Protein AF-A0A0E9LVX4-F1 (afdb_monomer_lite)

Secondary structure (DSSP, 8-state):
-----TT---SPP--------EEEEETTEEEEE-PPPTTPPTT-----EETTEE--SS--

InterPro domains:
  IPR013783 Immunoglobulin-like fold [G3DSA:2.60.40.10] (6-60)
  IPR034641 Polysaccharide lyase family 11 [PTHR43118] (6-59)
  IPR041624 Rhamnogalacturonan I lyase beta-sheet domain [PF18370] (12-59)

pLDDT: mean 89.08, std 12.42, range [45.59, 97.81]

Foldseek 3Di:
DDDDPPDPDPDDDDDDDDQPWDWDDDPPGIDIDTDDDPPDDPPDFDFDDDPNHTDDPDTD

Sequence (60 aa):
MVLSLNGLHAQRHMETLDRGLIAVESGDGVFLSWRLQGYEWYGYTYNVYRDGVKINTEPW

Organism: NCBI:txid1236989

Radius of gyration: 19.34 Å; chains: 1; bounding box: 45×40×49 Å

Structure (mmCIF, N/CA/C/O backbone):
data_AF-A0A0E9LVX4-F1
#
_entry.id   AF-A0A0E9LVX4-F1
#
loop_
_atom_site.group_PDB
_atom_site.id
_atom_site.type_symbol
_atom_site.label_atom_id
_atom_site.label_alt_id
_atom_site.label_comp_id
_atom_site.label_asym_id
_atom_site.label_entity_id
_atom_site.label_seq_id
_atom_site.pdbx_PDB_ins_code
_atom_site.Cartn_x
_atom_site.Cartn_y
_atom_site.Cartn_z
_atom_site.occupancy
_atom_site.B_iso_or_equiv
_atom_site.auth_seq_id
_atom_site.auth_comp_id
_atom_site.auth_asym_id
_atom_site.auth_atom_id
_atom_site.pdbx_PDB_model_num
ATOM 1 N N . MET A 1 1 ? 33.040 -27.488 -31.998 1.00 45.59 1 MET A N 1
ATOM 2 C CA . MET A 1 1 ? 32.440 -27.665 -30.659 1.00 45.59 1 MET A CA 1
ATOM 3 C C . MET A 1 1 ? 31.763 -26.353 -30.298 1.00 45.59 1 MET A C 1
ATOM 5 O O . MET A 1 1 ? 32.463 -25.365 -30.146 1.00 45.59 1 MET A O 1
ATOM 9 N N . VAL A 1 2 ? 30.430 -26.300 -30.280 1.00 49.06 2 VAL A N 1
ATOM 10 C CA . VAL A 1 2 ? 29.679 -25.100 -29.873 1.00 49.06 2 VAL A CA 1
ATOM 11 C C . VAL A 1 2 ? 29.213 -25.343 -28.443 1.00 49.06 2 VAL A C 1
ATOM 13 O O . VAL A 1 2 ? 28.430 -26.257 -28.206 1.00 49.06 2 VAL A O 1
ATOM 16 N N . LEU A 1 3 ? 29.738 -24.581 -27.486 1.00 58.06 3 LEU A N 1
ATOM 17 C CA . LEU A 1 3 ? 29.241 -24.584 -26.110 1.00 58.06 3 LEU A CA 1
ATOM 18 C C . LEU A 1 3 ? 28.057 -23.613 -26.040 1.00 58.06 3 LEU A C 1
ATOM 20 O O . LEU A 1 3 ? 28.235 -22.408 -26.197 1.00 58.06 3 LEU A O 1
ATOM 24 N N . SER A 1 4 ? 26.848 -24.140 -25.849 1.00 67.12 4 SER A N 1
ATOM 25 C CA . SER A 1 4 ? 25.658 -23.330 -25.572 1.00 67.12 4 SER A CA 1
ATOM 26 C C . SER A 1 4 ? 25.613 -23.007 -24.074 1.00 67.12 4 SER A C 1
ATOM 28 O O . SER A 1 4 ? 25.609 -23.914 -23.243 1.00 67.12 4 SER A O 1
ATOM 30 N N . LEU A 1 5 ? 25.621 -21.718 -23.726 1.00 65.75 5 LEU A N 1
ATOM 31 C CA . LEU A 1 5 ? 25.571 -21.218 -22.347 1.00 65.75 5 LEU A CA 1
ATOM 32 C C . LEU A 1 5 ? 24.110 -21.120 -21.882 1.00 65.75 5 LEU A C 1
ATOM 34 O O . LEU A 1 5 ? 23.548 -20.032 -21.779 1.00 65.75 5 LEU A O 1
ATOM 38 N N . ASN A 1 6 ? 23.479 -22.262 -21.613 1.00 64.88 6 ASN A N 1
ATOM 39 C CA . ASN A 1 6 ? 22.162 -22.284 -20.977 1.00 64.88 6 ASN A CA 1
ATOM 40 C C . ASN A 1 6 ? 22.319 -21.955 -19.484 1.00 64.88 6 ASN A C 1
ATOM 42 O O . ASN A 1 6 ? 22.666 -22.830 -18.695 1.00 64.88 6 ASN A O 1
ATOM 46 N N . GLY A 1 7 ? 22.078 -20.695 -19.108 1.00 65.31 7 GLY A N 1
ATOM 47 C CA . GLY A 1 7 ? 21.899 -20.306 -17.703 1.00 65.31 7 GLY A CA 1
ATOM 48 C C . GLY A 1 7 ? 22.865 -19.266 -17.134 1.00 65.31 7 GLY A C 1
ATOM 49 O O . GLY A 1 7 ? 23.039 -19.224 -15.918 1.00 65.31 7 GLY A O 1
ATOM 50 N N . LEU A 1 8 ? 23.480 -18.402 -17.949 1.00 70.19 8 LEU A N 1
ATOM 51 C CA . LEU A 1 8 ? 24.186 -17.228 -17.418 1.00 70.19 8 LEU A CA 1
ATOM 52 C C . LEU A 1 8 ? 23.186 -16.188 -16.886 1.00 70.19 8 LEU A C 1
ATOM 54 O O . LEU A 1 8 ? 22.901 -15.180 -17.528 1.00 70.19 8 LEU A O 1
ATOM 58 N N . HIS A 1 9 ? 22.649 -16.434 -15.695 1.00 72.69 9 HIS A N 1
ATOM 59 C CA . HIS A 1 9 ? 21.894 -15.447 -14.937 1.00 72.69 9 HIS A CA 1
ATOM 60 C C . HIS A 1 9 ? 22.840 -14.755 -13.952 1.00 72.69 9 HIS A C 1
ATOM 62 O O . HIS A 1 9 ? 23.371 -15.381 -13.041 1.00 72.69 9 HIS A O 1
ATOM 68 N N . ALA A 1 10 ? 23.052 -13.450 -14.134 1.00 85.44 10 ALA A N 1
ATOM 69 C CA . ALA A 1 10 ? 23.783 -12.615 -13.175 1.00 85.44 10 ALA A CA 1
ATOM 70 C C . ALA A 1 10 ? 22.885 -12.100 -12.030 1.00 85.44 10 ALA A C 1
ATOM 72 O O . ALA A 1 10 ? 23.369 -11.468 -11.090 1.00 85.44 10 ALA A O 1
ATOM 73 N N . GLN A 1 11 ? 21.570 -12.338 -12.112 1.00 89.00 11 GLN A N 1
ATOM 74 C CA . GLN A 1 11 ? 20.617 -11.935 -11.084 1.00 89.00 11 GLN A CA 1
ATOM 75 C C . GLN A 1 11 ? 20.818 -12.777 -9.822 1.00 89.00 11 GLN A C 1
ATOM 77 O O . GLN A 1 11 ? 20.928 -14.000 -9.883 1.00 89.00 11 GLN A O 1
ATOM 82 N N . ARG A 1 12 ? 20.848 -12.117 -8.663 1.00 90.06 12 ARG A N 1
ATOM 83 C CA . ARG A 1 12 ? 20.937 -12.805 -7.373 1.00 90.06 12 ARG A CA 1
ATOM 84 C C . ARG A 1 12 ? 19.586 -13.414 -7.011 1.00 90.06 12 ARG A C 1
ATOM 86 O O . ARG A 1 12 ? 18.554 -12.777 -7.212 1.00 90.06 12 ARG A O 1
ATOM 93 N N . HIS A 1 13 ? 19.605 -14.620 -6.446 1.00 92.00 13 HIS A N 1
ATOM 94 C CA . HIS A 1 13 ? 18.432 -15.167 -5.773 1.00 92.00 13 HIS A CA 1
ATOM 95 C C . HIS A 1 13 ? 18.132 -14.314 -4.536 1.00 92.00 13 HIS A C 1
ATOM 97 O O . HIS A 1 13 ? 19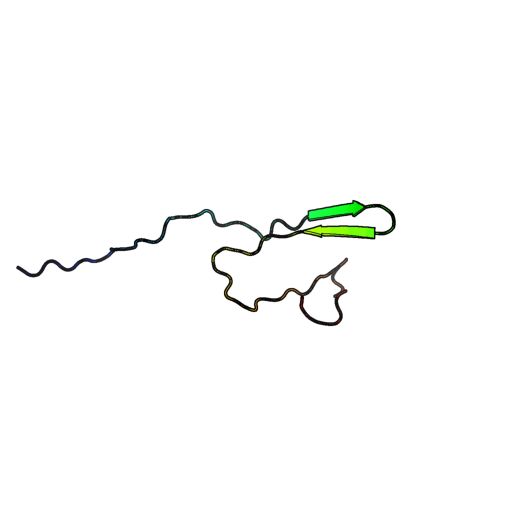.029 -14.052 -3.736 1.00 92.00 13 HIS A O 1
ATOM 103 N N . MET A 1 14 ? 16.886 -13.867 -4.415 1.00 93.88 14 MET A N 1
ATOM 104 C CA . MET A 1 14 ? 16.390 -13.044 -3.316 1.00 93.88 14 MET A CA 1
ATOM 105 C C . MET A 1 14 ? 15.126 -13.696 -2.755 1.00 93.88 14 MET A C 1
ATOM 107 O O . MET A 1 14 ? 14.433 -14.427 -3.464 1.00 93.88 14 MET A O 1
ATOM 111 N N . GLU A 1 15 ? 14.826 -13.423 -1.491 1.00 94.19 15 GLU A N 1
ATOM 112 C CA . GLU A 1 15 ? 13.631 -13.940 -0.828 1.00 94.19 15 GLU A CA 1
ATOM 113 C C . GLU A 1 15 ? 12.348 -13.406 -1.480 1.00 94.19 15 GLU A C 1
ATOM 115 O O . GLU A 1 15 ? 12.294 -12.276 -1.972 1.00 94.19 15 GLU A O 1
ATOM 120 N N . THR A 1 16 ? 11.288 -14.216 -1.448 1.00 94.25 16 THR A N 1
ATOM 121 C CA . THR A 1 16 ? 9.938 -13.742 -1.770 1.00 94.25 16 THR A CA 1
ATOM 122 C C . THR A 1 16 ? 9.351 -13.115 -0.515 1.00 94.25 16 THR A C 1
ATOM 124 O O . THR A 1 16 ? 9.010 -13.824 0.430 1.00 94.25 16 THR A O 1
ATOM 127 N N . LEU A 1 17 ? 9.273 -11.786 -0.496 1.00 94.81 17 LEU A N 1
ATOM 128 C CA . LEU A 1 17 ? 8.748 -11.029 0.635 1.00 94.81 17 LEU A CA 1
ATOM 129 C C . LEU A 1 17 ? 7.303 -10.615 0.386 1.00 94.81 17 LEU A C 1
ATOM 131 O O . LEU A 1 17 ? 6.908 -10.296 -0.733 1.00 94.81 17 LEU A O 1
ATOM 135 N N . ASP A 1 18 ? 6.526 -10.569 1.461 1.00 95.88 18 ASP A N 1
ATOM 136 C CA . ASP A 1 18 ? 5.234 -9.906 1.440 1.00 95.88 18 ASP A CA 1
ATOM 137 C C . ASP A 1 18 ? 5.387 -8.372 1.453 1.00 95.88 18 ASP A C 1
ATOM 139 O O . ASP A 1 18 ? 6.484 -7.802 1.558 1.00 95.88 18 ASP A O 1
ATOM 143 N N . ARG A 1 19 ? 4.245 -7.681 1.393 1.00 95.00 19 ARG A N 1
ATOM 144 C CA . ARG A 1 19 ? 4.186 -6.216 1.466 1.00 95.00 19 ARG A CA 1
ATOM 145 C C . ARG A 1 19 ? 4.753 -5.650 2.765 1.00 95.00 19 ARG A C 1
ATOM 147 O O . ARG A 1 19 ? 5.135 -4.483 2.771 1.00 95.00 19 ARG A O 1
ATOM 154 N N . GLY A 1 20 ? 4.813 -6.432 3.843 1.00 96.31 20 GLY A N 1
ATOM 155 C CA . GLY A 1 20 ? 5.287 -5.963 5.143 1.00 96.31 20 GLY A CA 1
ATOM 156 C C . GLY A 1 20 ? 4.548 -4.735 5.650 1.00 96.31 20 GLY A C 1
ATOM 157 O O . GLY A 1 20 ? 5.188 -3.853 6.215 1.00 96.31 20 GLY A O 1
ATOM 158 N N . LEU A 1 21 ? 3.243 -4.638 5.377 1.00 96.88 21 LEU A N 1
ATOM 159 C CA . LEU A 1 21 ? 2.433 -3.505 5.805 1.00 96.88 21 LEU A CA 1
ATOM 160 C C . LEU A 1 21 ? 2.396 -3.456 7.335 1.00 96.88 21 LEU A C 1
ATOM 162 O O . LEU A 1 21 ? 1.980 -4.419 7.978 1.00 96.88 21 LEU A O 1
ATOM 166 N N . ILE A 1 22 ? 2.790 -2.318 7.895 1.00 97.38 22 ILE A N 1
ATOM 167 C CA . ILE A 1 22 ? 2.652 -2.012 9.317 1.00 97.38 22 ILE A CA 1
ATOM 168 C C . ILE A 1 22 ? 1.752 -0.798 9.511 1.00 97.38 22 ILE A C 1
ATOM 170 O O . IL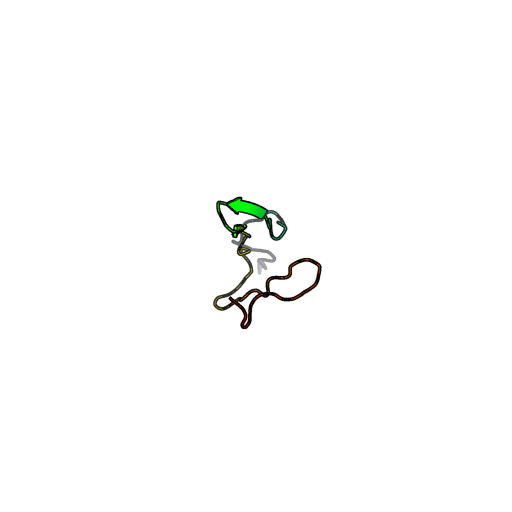E A 1 22 ? 1.719 0.107 8.674 1.00 97.38 22 ILE A O 1
ATOM 174 N N . ALA A 1 23 ? 1.054 -0.786 10.641 1.00 97.19 23 ALA A N 1
ATOM 175 C CA . ALA A 1 23 ? 0.234 0.321 11.093 1.00 97.19 23 ALA A CA 1
ATOM 176 C C . ALA A 1 23 ? 0.568 0.615 12.554 1.00 97.19 23 ALA A C 1
ATOM 178 O O . ALA A 1 23 ? 0.494 -0.279 13.396 1.00 97.19 23 ALA A O 1
ATOM 179 N N . VAL A 1 24 ? 0.975 1.848 12.841 1.00 97.69 24 VAL A N 1
ATOM 180 C CA . VAL A 1 24 ? 1.403 2.275 14.176 1.00 97.69 24 VAL A CA 1
ATOM 181 C C . VAL A 1 24 ? 0.631 3.527 14.556 1.00 97.69 24 VAL A C 1
ATOM 183 O O . VAL A 1 24 ? 0.650 4.510 13.820 1.00 97.69 24 VAL A O 1
ATOM 186 N N . GLU A 1 25 ? -0.051 3.500 15.696 1.00 96.81 25 GLU A N 1
ATOM 187 C CA . GLU A 1 25 ? -0.697 4.688 16.253 1.00 96.81 25 GLU A CA 1
ATOM 188 C C . GLU A 1 25 ? 0.356 5.760 16.573 1.00 96.81 25 GLU A C 1
ATOM 190 O O . GLU A 1 25 ? 1.393 5.479 17.178 1.00 96.81 25 GLU A O 1
ATOM 195 N N . SER A 1 26 ? 0.121 6.989 16.122 1.00 95.75 26 SER A N 1
ATOM 196 C CA . SER A 1 26 ? 1.046 8.105 16.287 1.00 95.75 26 SER A CA 1
ATOM 197 C C . SER A 1 26 ? 0.276 9.417 16.408 1.00 95.75 26 SER A C 1
ATOM 199 O O . SER A 1 26 ? -0.229 9.948 15.418 1.00 95.75 26 SER A O 1
ATOM 201 N N . GLY A 1 27 ? 0.188 9.937 17.636 1.00 94.88 27 GLY A N 1
ATOM 202 C CA . GLY A 1 27 ? -0.556 11.161 17.937 1.00 94.88 27 GLY A CA 1
ATOM 203 C C . GLY A 1 27 ? -2.017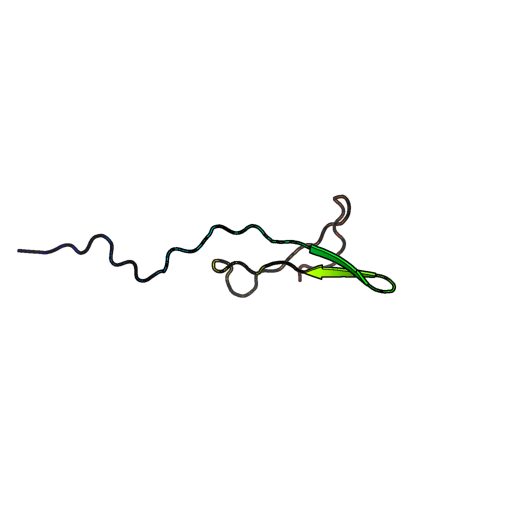 11.044 17.507 1.00 94.88 27 GLY A C 1
ATOM 204 O O . GLY A 1 27 ? -2.706 10.111 17.905 1.00 94.88 27 GLY A O 1
ATOM 205 N N . ASP A 1 28 ? -2.457 11.963 16.651 1.00 94.00 28 ASP A N 1
ATOM 206 C CA . ASP A 1 28 ? -3.838 12.027 16.158 1.00 94.00 28 ASP A CA 1
ATOM 207 C C . ASP A 1 28 ? -4.111 11.102 14.952 1.00 94.00 28 ASP A C 1
ATOM 209 O O . ASP A 1 28 ? -5.138 11.231 14.281 1.00 94.00 28 ASP A O 1
ATOM 213 N N . GLY A 1 29 ? -3.195 10.186 14.618 1.00 94.81 29 GLY A N 1
ATOM 214 C CA . GLY A 1 29 ? -3.315 9.355 13.423 1.00 94.81 29 GLY A CA 1
ATOM 215 C C . GLY A 1 29 ? -2.619 8.001 13.500 1.00 94.81 29 GLY A C 1
ATOM 216 O O . GLY A 1 29 ? -2.153 7.553 14.544 1.00 94.81 29 GLY A O 1
ATOM 217 N N . VAL A 1 30 ? -2.564 7.331 12.348 1.00 96.88 30 VAL A N 1
ATOM 218 C CA . VAL A 1 30 ? -1.899 6.035 12.177 1.00 96.88 30 VAL A CA 1
ATOM 219 C C . VAL A 1 30 ? -0.846 6.170 11.087 1.00 96.88 30 VAL A C 1
ATOM 221 O O . VAL A 1 30 ? -1.164 6.467 9.936 1.00 96.88 30 VAL A O 1
ATOM 224 N N . PHE A 1 31 ? 0.410 5.940 11.450 1.00 96.38 31 PHE A N 1
ATOM 225 C CA . PHE A 1 31 ? 1.509 5.839 10.506 1.00 96.38 31 PHE A CA 1
ATOM 226 C C . PHE A 1 31 ? 1.465 4.482 9.802 1.00 96.38 31 PHE A C 1
ATOM 228 O O . PHE A 1 31 ? 1.415 3.438 10.455 1.00 96.38 31 PHE A O 1
ATOM 235 N N . LEU A 1 32 ? 1.510 4.506 8.470 1.00 96.38 32 LEU A N 1
ATOM 236 C CA . LEU A 1 32 ? 1.541 3.317 7.625 1.00 96.38 32 LEU A CA 1
ATOM 237 C C . LEU A 1 32 ? 2.866 3.250 6.868 1.00 96.38 32 LEU A C 1
ATOM 239 O O . LEU A 1 32 ? 3.319 4.251 6.315 1.00 96.38 32 LEU A O 1
ATOM 243 N N . SER A 1 33 ? 3.462 2.062 6.808 1.00 96.25 33 SER A N 1
ATOM 244 C CA . SER A 1 33 ? 4.652 1.801 5.995 1.00 96.25 33 SER A CA 1
ATOM 245 C C . SER A 1 33 ? 4.597 0.401 5.398 1.00 96.25 33 SER A C 1
ATOM 247 O O . SER A 1 33 ? 4.050 -0.518 6.008 1.00 96.25 33 SER A O 1
ATOM 249 N N . TRP A 1 34 ? 5.132 0.249 4.190 1.00 96.38 34 TRP A N 1
ATOM 250 C CA . TRP A 1 34 ? 5.184 -1.006 3.445 1.00 96.38 34 TRP A CA 1
ATOM 251 C C . TRP A 1 34 ? 6.412 -1.042 2.532 1.00 96.38 34 TRP A C 1
ATOM 253 O O . TRP A 1 34 ? 7.085 -0.035 2.308 1.00 96.38 34 TRP A O 1
ATOM 263 N N . ARG A 1 35 ? 6.713 -2.226 1.995 1.00 94.50 35 ARG A N 1
ATOM 264 C CA . ARG A 1 35 ? 7.848 -2.445 1.096 1.00 94.50 35 ARG A CA 1
ATOM 265 C C . ARG A 1 35 ? 7.479 -2.136 -0.356 1.00 94.50 35 ARG A C 1
ATOM 267 O O . ARG A 1 35 ? 6.472 -2.638 -0.862 1.00 94.50 35 ARG A O 1
ATOM 274 N N . LEU A 1 36 ? 8.363 -1.400 -1.030 1.00 93.56 36 LEU A N 1
ATOM 275 C CA . LEU A 1 36 ? 8.517 -1.450 -2.484 1.00 93.56 36 LEU A CA 1
ATOM 276 C C . LEU A 1 36 ? 9.360 -2.686 -2.818 1.00 93.56 36 LEU A C 1
ATOM 278 O O . LEU A 1 36 ? 10.481 -2.833 -2.328 1.00 93.56 36 LEU A O 1
ATOM 282 N N . GLN A 1 37 ? 8.810 -3.600 -3.605 1.00 93.25 37 GLN A N 1
ATOM 283 C CA . GLN A 1 37 ? 9.451 -4.866 -3.934 1.00 93.25 37 GLN A CA 1
ATOM 284 C C . GLN A 1 37 ? 10.455 -4.685 -5.070 1.00 93.25 37 GLN A C 1
ATOM 286 O O . GLN A 1 37 ? 10.262 -3.878 -5.974 1.00 93.25 37 GLN A O 1
ATOM 291 N N . GLY A 1 38 ? 11.525 -5.483 -5.059 1.00 89.88 38 GLY A N 1
ATOM 292 C CA . GLY A 1 38 ? 12.626 -5.340 -6.020 1.00 89.88 38 GLY A CA 1
ATOM 293 C C . GLY A 1 38 ? 12.256 -5.610 -7.484 1.00 89.88 38 GLY A C 1
ATOM 294 O O . GLY A 1 38 ? 13.061 -5.334 -8.367 1.00 89.88 38 GLY A O 1
ATOM 295 N N . TYR A 1 39 ? 11.065 -6.154 -7.744 1.00 88.75 39 TYR A N 1
ATOM 296 C CA . TYR A 1 39 ? 10.535 -6.381 -9.089 1.00 88.75 39 TYR A CA 1
ATOM 297 C C . TYR A 1 39 ? 9.525 -5.310 -9.539 1.00 88.75 39 TYR A C 1
ATOM 299 O O . TYR A 1 39 ? 9.024 -5.382 -10.661 1.00 88.75 39 TYR A O 1
ATOM 307 N N . GLU A 1 40 ? 9.200 -4.333 -8.689 1.00 90.75 40 GLU A N 1
ATOM 308 C CA . GLU A 1 40 ? 8.298 -3.236 -9.042 1.00 90.75 40 GLU A CA 1
ATOM 309 C C . GLU A 1 40 ? 9.052 -2.163 -9.837 1.00 90.75 40 GLU A C 1
ATOM 311 O O . GLU A 1 40 ? 10.139 -1.725 -9.461 1.00 90.75 40 GLU A O 1
ATOM 316 N N . TRP A 1 41 ? 8.484 -1.772 -10.980 1.00 83.19 41 TRP A N 1
ATOM 317 C CA . TRP A 1 41 ? 9.083 -0.798 -11.895 1.00 83.19 41 TRP A CA 1
ATOM 318 C C . TRP A 1 41 ? 8.775 0.645 -11.464 1.00 83.19 41 TRP A C 1
ATOM 320 O O . TRP A 1 41 ? 7.955 0.898 -10.580 1.00 83.19 41 TRP A O 1
ATOM 330 N N . TYR A 1 42 ? 9.404 1.620 -12.119 1.00 80.00 42 TYR A N 1
ATOM 331 C CA . TYR A 1 42 ? 9.107 3.038 -11.920 1.00 80.00 42 TYR A CA 1
ATOM 332 C C . TYR A 1 42 ? 7.618 3.343 -12.157 1.00 80.00 42 TYR A C 1
ATOM 334 O O . TYR A 1 42 ? 7.052 2.939 -13.173 1.00 80.00 42 TYR A O 1
ATOM 342 N N . GLY A 1 43 ? 7.001 4.085 -11.233 1.00 84.06 43 GLY A N 1
ATOM 343 C CA . GLY A 1 43 ? 5.613 4.551 -11.346 1.00 84.06 43 GLY A CA 1
ATOM 344 C C . GLY A 1 43 ? 4.549 3.628 -10.745 1.00 84.06 43 GLY A C 1
ATOM 345 O O . GLY A 1 43 ? 3.363 3.907 -10.908 1.00 84.06 43 GLY A O 1
ATOM 346 N N . TYR A 1 44 ? 4.934 2.551 -10.050 1.00 90.56 44 TYR A N 1
ATOM 347 C CA . TYR A 1 44 ? 3.987 1.792 -9.229 1.00 90.56 44 TYR A CA 1
ATOM 348 C C . TYR A 1 44 ? 3.407 2.681 -8.128 1.00 90.56 44 TYR A C 1
ATOM 350 O O . TYR A 1 44 ? 4.150 3.336 -7.400 1.00 90.56 44 TYR A O 1
ATOM 358 N N . THR A 1 45 ? 2.082 2.667 -8.018 1.00 94.38 45 THR A N 1
ATOM 359 C CA . THR A 1 45 ? 1.312 3.401 -7.013 1.00 94.38 45 THR A CA 1
ATOM 360 C C . THR A 1 45 ? 0.391 2.450 -6.251 1.00 94.38 45 THR A C 1
ATOM 362 O O . THR A 1 45 ? 0.111 1.328 -6.685 1.00 94.38 45 THR A O 1
ATOM 365 N N . TYR A 1 46 ? -0.090 2.895 -5.097 1.00 94.75 46 TYR A N 1
ATOM 366 C CA . TYR A 1 46 ? -0.770 2.090 -4.100 1.00 94.75 46 TYR A CA 1
ATOM 367 C C . TYR A 1 46 ? -2.132 2.682 -3.756 1.00 94.75 46 TYR A C 1
ATOM 369 O O . TYR A 1 46 ? -2.303 3.878 -3.525 1.00 94.75 46 TYR A O 1
ATOM 377 N N . ASN A 1 47 ? -3.127 1.803 -3.679 1.00 97.00 47 ASN A N 1
ATOM 378 C CA . ASN A 1 47 ? -4.381 2.100 -3.004 1.00 97.00 47 ASN A CA 1
ATOM 379 C C . ASN A 1 47 ? -4.287 1.588 -1.569 1.00 97.00 47 ASN A C 1
ATOM 381 O O . ASN A 1 47 ? -3.876 0.449 -1.346 1.00 97.00 47 ASN A O 1
ATOM 385 N N . VAL A 1 48 ? -4.701 2.412 -0.614 1.00 96.44 48 VAL A N 1
ATOM 386 C CA . VAL A 1 48 ? -4.720 2.063 0.806 1.00 96.44 48 VAL A CA 1
ATOM 387 C C . VAL A 1 48 ? -6.161 1.798 1.214 1.00 96.44 48 VAL A C 1
ATOM 389 O O . VAL A 1 48 ? -7.065 2.559 0.862 1.00 96.44 48 VAL A O 1
ATOM 392 N N . TYR A 1 49 ? -6.373 0.712 1.952 1.00 97.12 49 TYR A N 1
ATOM 393 C CA . TYR A 1 49 ? -7.688 0.299 2.422 1.00 97.12 49 TYR A CA 1
ATOM 394 C C . TYR A 1 49 ? -7.680 0.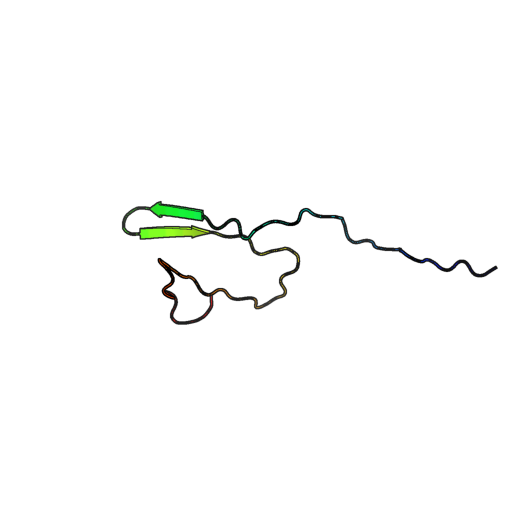168 3.942 1.00 97.12 49 TYR A C 1
ATOM 396 O O . TYR A 1 49 ? -6.749 -0.400 4.510 1.00 97.12 49 TYR A O 1
ATOM 404 N N . ARG A 1 50 ? -8.737 0.659 4.589 1.00 96.25 50 ARG A N 1
ATOM 405 C CA . ARG A 1 50 ? -9.020 0.460 6.013 1.00 96.25 50 ARG A CA 1
ATOM 406 C C . ARG A 1 50 ? -10.368 -0.235 6.127 1.00 96.25 50 ARG A C 1
ATOM 408 O O . ARG A 1 50 ? -11.338 0.241 5.546 1.00 96.25 50 ARG A O 1
ATOM 415 N N . ASP A 1 51 ? -10.411 -1.375 6.810 1.00 96.69 51 ASP A N 1
ATOM 416 C CA . ASP A 1 51 ? -11.628 -2.185 6.976 1.00 96.69 51 ASP A CA 1
ATOM 417 C C . ASP A 1 51 ? -12.328 -2.521 5.642 1.00 96.69 51 ASP A C 1
ATOM 419 O O . ASP A 1 51 ? -13.550 -2.531 5.529 1.00 96.69 51 ASP A O 1
ATOM 423 N N . GLY A 1 52 ? -11.536 -2.751 4.588 1.00 97.12 52 GLY A N 1
ATOM 424 C CA . GLY A 1 52 ? -12.031 -3.033 3.235 1.00 97.12 52 GLY A CA 1
ATOM 425 C C . GLY A 1 52 ? -12.453 -1.802 2.421 1.00 97.12 52 GLY A C 1
ATOM 426 O O . GLY A 1 52 ? -12.784 -1.944 1.246 1.00 97.12 52 GLY A O 1
ATOM 427 N N . VAL A 1 53 ? -12.392 -0.593 2.986 1.00 97.81 53 VAL A N 1
ATOM 428 C CA . VAL A 1 53 ? -12.766 0.662 2.312 1.00 97.81 53 VAL A CA 1
ATOM 429 C C . VAL A 1 53 ? -11.523 1.420 1.856 1.00 97.81 53 VAL A C 1
ATOM 431 O O . VAL A 1 53 ? -10.606 1.643 2.644 1.00 97.81 53 VAL A O 1
ATOM 434 N N . LYS A 1 54 ? -11.489 1.844 0.586 1.00 96.81 54 LYS A N 1
ATOM 435 C CA . LYS A 1 54 ? -10.399 2.663 0.032 1.00 96.81 54 LYS A CA 1
ATOM 436 C C . LYS A 1 54 ? -10.375 4.039 0.703 1.00 96.81 54 LYS A C 1
ATOM 438 O O . LYS A 1 54 ? -11.415 4.691 0.764 1.00 96.81 54 LYS A O 1
ATOM 443 N N . ILE A 1 55 ? -9.206 4.490 1.163 1.00 96.44 55 ILE A N 1
ATOM 444 C CA . ILE A 1 55 ? -9.078 5.761 1.902 1.00 96.44 55 ILE A CA 1
ATOM 445 C C . ILE A 1 55 ? -8.346 6.869 1.139 1.00 96.44 55 ILE A C 1
ATOM 447 O O . ILE A 1 55 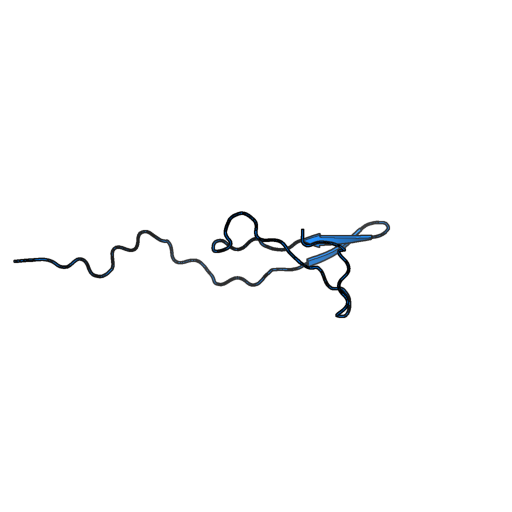? -8.565 8.041 1.431 1.00 96.44 55 ILE A O 1
ATOM 451 N N . ASN A 1 56 ? -7.493 6.537 0.168 1.00 96.19 56 ASN A N 1
ATOM 452 C CA . ASN A 1 56 ? -6.838 7.538 -0.671 1.00 96.19 56 ASN A CA 1
ATOM 453 C C . ASN A 1 56 ? -7.711 7.898 -1.881 1.00 96.19 56 ASN A C 1
ATOM 455 O O . ASN A 1 56 ? -8.323 7.028 -2.495 1.00 96.19 56 ASN A O 1
ATOM 459 N N . THR A 1 57 ? -7.772 9.178 -2.245 1.00 96.94 57 THR A N 1
ATOM 460 C CA . THR A 1 57 ? -8.561 9.643 -3.401 1.00 96.94 57 THR A CA 1
ATOM 461 C C . THR A 1 57 ? -7.937 9.210 -4.727 1.00 96.94 57 THR A C 1
ATOM 463 O O . THR A 1 57 ? -8.644 8.781 -5.637 1.00 96.94 57 THR A O 1
ATOM 466 N N . GLU A 1 58 ? -6.608 9.226 -4.803 1.00 95.69 58 GLU A N 1
ATOM 467 C CA . GLU A 1 58 ? -5.808 8.818 -5.959 1.00 95.69 58 GLU A CA 1
ATOM 468 C C . GLU A 1 58 ? -4.669 7.892 -5.505 1.00 95.69 58 GLU A C 1
ATOM 470 O O . GLU A 1 58 ? -4.224 8.023 -4.362 1.00 95.69 58 GLU A O 1
ATOM 475 N N . PRO A 1 59 ? -4.209 6.945 -6.346 1.00 92.44 59 PRO A N 1
ATOM 476 C CA . PRO A 1 59 ? -3.083 6.069 -6.022 1.00 92.44 59 PRO A CA 1
ATOM 477 C C . PRO A 1 59 ? -1.808 6.861 -5.698 1.00 92.44 59 PRO A C 1
ATOM 479 O O . PRO A 1 59 ? -1.473 7.793 -6.428 1.00 92.44 59 PRO A O 1
ATOM 482 N N . TRP A 1 60 ? -1.107 6.479 -4.627 1.00 87.06 60 TRP A N 1
ATOM 483 C CA . TRP A 1 60 ? 0.141 7.120 -4.183 1.00 87.06 60 TRP A CA 1
ATOM 484 C C . TRP A 1 60 ? 1.366 6.276 -4.482 1.00 87.06 60 TRP A C 1
ATOM 486 O O . TRP A 1 60 ? 1.267 5.049 -4.286 1.00 87.06 60 TRP A O 1
#

=== Feature glossary ===
Feature key, reading from the visual/contextual features back to the raw sequence:

Rendered structure images. Structure images are PyMOL renders from six orthogonal camera directions. Cartoon representation draws helices as coils and strands as arrows; sticks shows the backbone as bonds; surface shows the solvent-excluded envelope. Rainbow coloring maps sequence position to hue (blue→red, N→C); chain coloring assigns a distinct color per polypeptide.

Contact-map, Ramachandran, and PAE plots. Three diagnostic plots accompany the record. The Cα contact map visualizes the tertiary structure as a 2D adjacency matrix (8 Å cutoff, sequence-local contacts suppressed). The Ramachandran plot shows the distribution of backbone (φ, ψ) torsions, with points in the α and β basins reflecting secondary structure content. The PAE plot shows AlphaFold's inter-residue confidence as a color matrix.

InterPro / GO / CATH / organism. The annotation block draws on four external resources. InterPro: which protein families and domains the sequence belongs to. GO: standardized terms for what the protein does, what process it participates in, and where in the cell it acts. CATH: which structural fold it has in the CATH hierarchy. Organism: the species of origin.

Nearest PDB structures. Structural nearest neighbors (via Foldseek easy-search vs the PDB). Reported per hit: target PDB id, E-value, and alignment TM-score. A TM-score above ~0.5 is the conventional threshold for 'same fold'.

Predicted aligned error. Predicted aligned error is AlphaFold's pairwise confidence. Unlike pLDDT (per-residue), PAE is per-residue-pair and captures whether two parts of the structure are correctly placed relative to each other. Units are ångströms of expected positional error.

Solvent-accessible surface area. SASA measures how much of the protein is reachable by solvent. It is computed by rolling a water-sized probe over the atomic surface and summing the exposed area (Å²). Per-residue SASA distinguishes core (buried, low SASA) from surface (exposed, high SASA) residues; total SASA is a whole-molecule size measure.

B-factor. Crystallographic B-factors measure how much each atom's electron density is smeared out, in Å². They rise in mobile loops and surface residue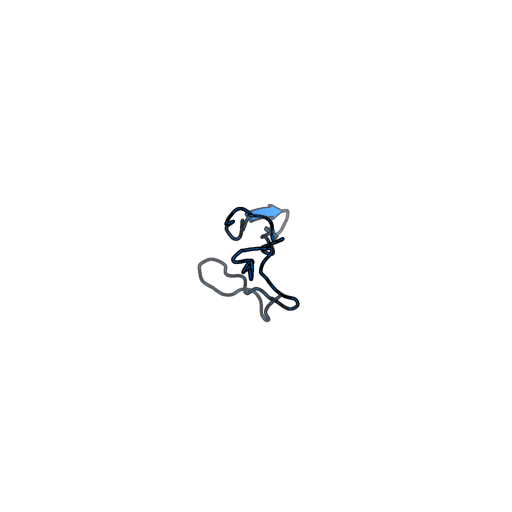s and fall in the buried interior. In AlphaFold models this column is repurposed to hold pLDDT instead.

pLDDT. For AlphaFold models, the B-factor field carries pLDDT — the model's own estimate of local accuracy on a 0–100 scale. Regions with pLDDT<50 should be treated as essentially unmodeled; they often correspond to intrinsically disordered segments.

Backbone torsions (φ/ψ). φ (phi) and ψ (psi) are the two rotatable backbone dihedrals per residue: φ is the C(i-1)–N–Cα–C torsion, ψ is the N–Cα–C–N(i+1) torsion, both in degrees on (−180°, 180°]. α-helical residues cluster near (−60°, −45°); β-strand residues near (−120°, +130°). A Ramachandran plot is simply a scatter of (φ, ψ) for every residue.

Radius of gyration, Cα contacts, bounding box. Radius of gyration (Rg) is the root-mean-square distance of Cα atoms from their centroid — a single number for overall size and compactness. A globular domain of N residues has Rg ≈ 2.2·N^0.38 Å; an extended or disordered chain has a much larger Rg. The Cα contact count is the number of residue pairs whose Cα atoms are within 8 Å and are more than four positions apart in sequence — a standard proxy for tertiary packing density. The bounding box is the smallest axis-aligned box enclosing all Cα atoms.

Secondary structure (3-state, P-SEA). Three-state secondary structure (P-SEA) collapses the eight DSSP classes into helix (a), strand (b), and coil (c). P-SEA assigns these from Cα geometry alone — distances and angles — without requiring backbone oxygens, so it works on any Cα trace.

Secondary structure (8-state, DSSP). Secondary structure is the local, repeating backbone conformation. DSSP classifies it into eight states by reading the hydrogen-bond network: three helix types (H, G, I), two β types (E, B), two non-regular types (T, S), and unstructured coil (-).

Foldseek 3Di. The Foldseek 3Di string encodes local tertiary geometry as a 20-letter alphabet — one character per residue — derived from the relative positions of nearby Cα atoms. Unlike the amino-acid sequence, 3Di is a direct function of the 3D structure, so two proteins with the same fold have similar 3Di strings even at low sequence identity.

mmCIF coordinates. Structure coordinates are given as an mmCIF _atom_site loop: one row per atom with element, residue name, chain id, sequence number, and x/y/z position in Å. Only the four main-chain atoms per residue are included here; side chains are omitted to keep the record compact.

Sequence. This is the polypeptide sequence — one letter per residue, N-terminus first. Length ranges from a few dozen residues for small domains to over a thousand for large multi-domain proteins.